Protein AF-A0A7S3J1J1-F1 (afdb_monomer)

Secondary structure (DSSP, 8-state):
-EE-TTS-EEE----S-SSS-EEEEEEEE-TT--EEEEEEE-STTSSSSS-EEEEEEE-TTT--EEEEEEEB-SSS-EEEEEEEE-TTSS-EEEEEEESSS--B-

Mean predicted aligned error: 4.57 Å

Solvent-accessible surface area (backbone atoms only — not comparable to full-atom values): 6095 Å² total; per-residue (Å²): 109,44,67,42,96,87,70,46,80,72,48,77,72,86,86,78,49,98,83,49,66,70,46,83,50,39,75,47,65,49,99,85,49,37,35,38,38,36,19,26,26,42,18,85,89,46,45,60,80,26,29,7,20,36,41,35,37,28,40,70,84,81,67,43,73,77,49,72,51,45,40,24,23,72,83,30,52,21,43,48,62,47,67,50,65,43,96,85,67,84,47,77,50,74,45,64,55,63,85,49,97,60,75,48,114

Radius of gyration: 14.32 Å; Cα contacts (8 Å, |Δi|>4): 245; chains: 1; bounding box: 39×32×31 Å

Foldseek 3Di:
DDADPVRHDPDDDDPAADDDDKFWADWDADPQGKIWGWIWYCHPPQDLNGIWIKIWIADRPPRDTPDMHTKADNPWHWGWHDWDADPVRPDIDTDTDIPDPDMDD

Structure (mmCIF, N/CA/C/O backbone):
data_AF-A0A7S3J1J1-F1
#
_entry.id   AF-A0A7S3J1J1-F1
#
loop_
_atom_site.group_PDB
_atom_site.id
_atom_site.type_symbol
_atom_site.label_atom_id
_atom_site.label_alt_id
_atom_site.label_comp_id
_atom_site.label_asym_id
_atom_site.label_entity_id
_atom_site.label_seq_id
_atom_site.pdbx_PDB_ins_code
_atom_site.Cartn_x
_atom_site.Cartn_y
_atom_site.Cartn_z
_atom_site.occupancy
_atom_site.B_iso_or_equiv
_atom_site.auth_seq_id
_atom_site.auth_comp_id
_atom_site.auth_asym_id
_atom_site.auth_atom_id
_atom_site.pdbx_PDB_model_num
ATOM 1 N N . LEU A 1 1 ? -8.674 8.525 2.008 1.00 81.88 1 LEU A N 1
ATOM 2 C CA . LEU A 1 1 ? -9.787 9.425 2.384 1.00 81.88 1 LEU A CA 1
ATOM 3 C C . LEU A 1 1 ? -10.819 8.589 3.124 1.00 81.88 1 LEU A C 1
ATOM 5 O O . LEU A 1 1 ? -11.153 7.530 2.611 1.00 81.88 1 LEU A O 1
ATOM 9 N N . VAL A 1 2 ? -11.280 9.022 4.295 1.00 83.81 2 VAL A N 1
ATOM 10 C CA . VAL A 1 2 ? -12.394 8.389 5.017 1.00 83.81 2 VAL A CA 1
ATOM 11 C C . VAL A 1 2 ? -13.514 9.414 5.120 1.00 83.81 2 VAL A C 1
ATOM 13 O O . VAL A 1 2 ? -13.303 10.509 5.641 1.00 83.81 2 VAL A O 1
ATOM 16 N N . ILE A 1 3 ? -14.682 9.054 4.596 1.00 88.00 3 ILE A N 1
ATOM 17 C CA . ILE A 1 3 ? -15.903 9.855 4.653 1.00 88.00 3 ILE A CA 1
ATOM 18 C C . ILE A 1 3 ? -16.883 9.122 5.566 1.00 88.00 3 ILE A C 1
ATOM 20 O O . ILE A 1 3 ? -17.130 7.930 5.376 1.00 88.00 3 ILE A O 1
ATOM 24 N N . SER A 1 4 ? -17.397 9.82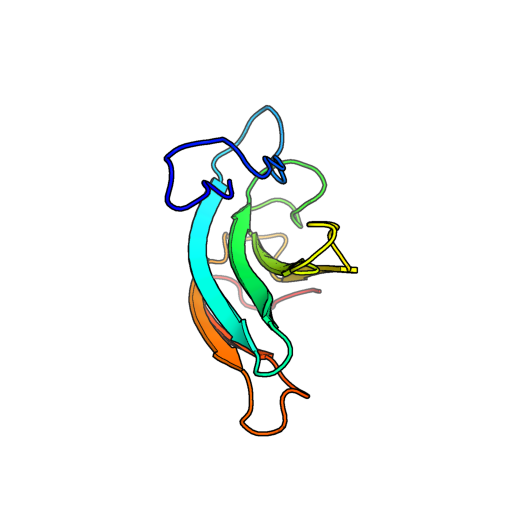4 6.570 1.00 88.44 4 SER A N 1
ATOM 25 C CA . SER A 1 4 ? -18.444 9.335 7.464 1.00 88.44 4 SER A CA 1
ATOM 26 C C . SER A 1 4 ? -19.740 9.089 6.687 1.00 88.44 4 SER A C 1
ATOM 28 O O . SER A 1 4 ? -19.966 9.669 5.626 1.00 88.44 4 SER A O 1
ATOM 30 N N . THR A 1 5 ? -20.641 8.260 7.214 1.00 93.25 5 THR A N 1
ATOM 31 C CA . THR A 1 5 ? -21.910 7.933 6.531 1.00 93.25 5 THR A CA 1
ATOM 32 C C . THR A 1 5 ? -22.857 9.126 6.379 1.00 93.25 5 THR A C 1
ATOM 34 O O . THR A 1 5 ? -23.789 9.062 5.585 1.00 93.25 5 THR A O 1
ATOM 37 N N . ASP A 1 6 ? -22.625 10.208 7.122 1.00 95.06 6 ASP A N 1
ATOM 38 C CA . ASP A 1 6 ? -23.321 11.492 6.981 1.00 95.06 6 ASP A CA 1
ATOM 39 C C . ASP A 1 6 ? -22.703 12.410 5.905 1.00 95.06 6 ASP A C 1
ATOM 41 O O . ASP A 1 6 ? -23.173 13.526 5.695 1.00 95.06 6 ASP A O 1
ATOM 45 N N . GLY A 1 7 ? -21.656 11.952 5.213 1.00 92.56 7 GLY A N 1
ATOM 46 C CA . GLY A 1 7 ? -20.949 12.704 4.178 1.00 92.56 7 GLY A CA 1
ATOM 47 C C . GLY A 1 7 ? -19.857 13.636 4.705 1.00 92.56 7 GLY A C 1
ATOM 48 O O . GLY A 1 7 ? -19.183 14.286 3.904 1.00 92.56 7 GLY A O 1
ATOM 49 N N . SER A 1 8 ? -19.640 13.706 6.021 1.00 94.12 8 SER A N 1
ATOM 50 C CA . SER A 1 8 ? -18.560 14.508 6.594 1.00 94.12 8 SER A CA 1
ATOM 51 C C . SER A 1 8 ? -17.188 13.858 6.383 1.00 94.12 8 SER A C 1
ATOM 53 O O . SER A 1 8 ? -17.033 12.635 6.359 1.00 94.12 8 SER A O 1
ATOM 55 N N . LEU A 1 9 ? -16.156 14.689 6.225 1.00 89.94 9 LEU A N 1
ATOM 56 C CA . LEU A 1 9 ? -14.775 14.224 6.157 1.00 89.94 9 LEU A CA 1
ATOM 57 C C . LEU A 1 9 ? -14.315 13.770 7.546 1.00 89.94 9 LEU A C 1
ATOM 59 O O . LEU A 1 9 ? -14.102 14.609 8.418 1.00 89.94 9 LEU A O 1
ATOM 63 N N . ALA A 1 10 ? -14.098 12.467 7.731 1.00 87.56 10 ALA A N 1
ATOM 64 C CA . ALA A 1 10 ? -13.497 11.951 8.960 1.00 87.56 10 ALA A CA 1
ATOM 65 C C . ALA A 1 10 ? -11.981 12.184 8.961 1.00 87.56 10 ALA A C 1
ATOM 67 O O . ALA A 1 10 ? -11.417 12.687 9.928 1.00 87.56 10 ALA A O 1
ATOM 68 N N . THR A 1 11 ? -11.310 11.828 7.862 1.00 86.06 11 THR A N 1
ATOM 69 C CA . THR A 1 11 ? -9.873 12.069 7.702 1.00 86.06 11 THR A CA 1
ATOM 70 C C . THR A 1 11 ? -9.433 12.013 6.243 1.00 86.06 11 THR A C 1
ATOM 72 O O . THR A 1 11 ? -10.015 11.319 5.401 1.00 86.06 11 THR A O 1
ATOM 75 N N . PHE A 1 12 ? -8.329 12.685 5.945 1.00 81.00 12 PHE A N 1
ATOM 76 C CA . PHE A 1 12 ? -7.589 12.515 4.708 1.00 81.00 12 PHE A CA 1
ATOM 77 C C . PHE A 1 12 ? -6.098 12.426 5.020 1.00 81.00 12 PHE A C 1
ATOM 79 O O . PHE A 1 12 ? -5.545 13.274 5.715 1.00 81.00 12 PHE A O 1
ATOM 86 N N . LYS A 1 13 ? -5.444 11.408 4.459 1.00 76.56 13 LYS A N 1
ATOM 87 C CA . LYS A 1 13 ? -3.992 11.294 4.449 1.00 76.56 13 LYS A CA 1
ATOM 88 C C . LYS A 1 13 ? -3.542 11.079 3.016 1.00 76.56 13 LYS A C 1
ATOM 90 O O . LYS A 1 13 ? -3.962 10.111 2.380 1.00 76.56 13 LYS A O 1
ATOM 95 N N . TYR A 1 14 ? -2.713 11.992 2.528 1.00 72.62 14 TYR A N 1
ATOM 96 C CA . TYR A 1 14 ? -1.986 11.802 1.286 1.00 72.62 14 TYR A CA 1
ATOM 97 C C . TYR A 1 14 ? -0.700 11.047 1.604 1.00 72.62 14 TYR A C 1
ATOM 99 O O . TYR A 1 14 ? 0.064 11.463 2.474 1.00 72.62 14 TYR A O 1
ATOM 107 N N . LEU A 1 15 ? -0.519 9.903 0.952 1.00 69.00 15 LEU A N 1
ATOM 108 C CA . LEU A 1 15 ? 0.650 9.041 1.125 1.00 69.00 15 LEU A CA 1
ATOM 109 C C . LEU A 1 15 ? 1.538 9.042 -0.125 1.00 69.00 15 LEU A C 1
ATOM 111 O O . LEU A 1 15 ? 2.566 8.392 -0.095 1.00 69.00 15 LEU A O 1
ATOM 115 N N . GLY A 1 16 ? 1.149 9.751 -1.192 1.00 67.06 16 GLY A N 1
ATOM 116 C CA . GLY A 1 16 ? 1.930 9.898 -2.422 1.00 67.06 16 GLY A CA 1
ATOM 117 C C . GLY A 1 16 ? 2.906 11.076 -2.374 1.00 67.06 16 GLY A C 1
ATOM 118 O O . GLY A 1 16 ? 2.991 11.809 -1.386 1.00 67.06 16 GLY A O 1
ATOM 119 N N . GLY A 1 17 ? 3.634 11.276 -3.469 1.00 66.38 17 GLY A N 1
ATOM 120 C CA . GLY A 1 17 ? 4.561 12.394 -3.664 1.00 66.38 17 GLY A CA 1
ATOM 121 C C . GLY A 1 17 ? 4.052 13.405 -4.690 1.00 66.38 17 GLY A C 1
ATOM 122 O O . GLY A 1 17 ? 2.954 13.284 -5.217 1.00 66.38 17 GLY A O 1
ATOM 123 N N . ALA A 1 18 ? 4.848 14.441 -4.956 1.00 62.06 18 ALA A N 1
ATOM 124 C CA . ALA A 1 18 ? 4.406 15.607 -5.727 1.00 62.06 18 ALA A CA 1
ATOM 125 C C . ALA A 1 18 ? 4.431 15.440 -7.261 1.00 62.06 18 ALA A C 1
ATOM 127 O O . ALA A 1 18 ? 4.003 16.359 -7.954 1.00 62.06 18 ALA A O 1
ATOM 128 N N . ALA A 1 19 ? 4.971 14.340 -7.804 1.00 57.97 19 ALA A N 1
ATOM 129 C CA . ALA A 1 19 ? 5.405 14.326 -9.207 1.00 57.97 19 ALA A CA 1
ATOM 130 C C . ALA A 1 19 ? 5.012 13.105 -10.052 1.00 57.97 19 ALA A C 1
ATOM 132 O O . ALA A 1 19 ? 5.135 13.194 -11.270 1.00 57.97 19 ALA A O 1
ATOM 133 N N . ASN A 1 20 ? 4.553 11.992 -9.471 1.00 69.38 20 ASN A N 1
ATOM 134 C CA . ASN A 1 20 ? 4.418 10.736 -10.218 1.00 69.38 20 ASN A CA 1
ATOM 135 C C . ASN A 1 20 ? 3.062 10.060 -9.969 1.00 69.38 20 ASN A C 1
ATOM 137 O O . ASN A 1 20 ? 2.294 10.514 -9.135 1.00 69.38 20 ASN A O 1
ATOM 141 N N . SER A 1 21 ? 2.738 9.016 -10.736 1.00 74.31 21 SER A N 1
ATOM 142 C CA . SER A 1 21 ? 1.444 8.333 -10.661 1.00 74.31 21 SER A CA 1
ATOM 143 C C . SER A 1 21 ? 1.357 7.390 -9.460 1.00 74.31 21 SER A C 1
ATOM 145 O O . SER A 1 21 ? 2.186 6.488 -9.298 1.00 74.31 21 SER A O 1
ATOM 147 N N . GLU A 1 22 ? 0.303 7.543 -8.669 1.00 76.06 22 GLU A N 1
ATOM 148 C CA . GLU A 1 22 ? -0.133 6.572 -7.674 1.00 76.06 22 GLU A CA 1
ATOM 149 C C . GLU A 1 22 ? -1.289 5.732 -8.227 1.00 76.06 22 GLU A C 1
ATOM 151 O O . GLU A 1 22 ? -2.206 6.234 -8.881 1.00 76.06 22 GLU A O 1
ATOM 156 N N . THR A 1 23 ? -1.268 4.436 -7.943 1.00 75.44 23 THR A N 1
ATOM 157 C CA . THR A 1 23 ? -2.359 3.519 -8.281 1.00 75.44 23 THR A CA 1
ATOM 158 C C . THR A 1 23 ? -2.928 2.936 -6.997 1.00 75.44 23 THR A C 1
ATOM 160 O O . THR A 1 23 ? -2.186 2.577 -6.085 1.00 75.44 23 THR A O 1
ATOM 163 N N . SER A 1 24 ? -4.254 2.863 -6.890 1.00 69.38 24 SER A N 1
ATOM 164 C CA . SER A 1 24 ? -4.916 2.148 -5.801 1.00 69.38 24 SER A CA 1
ATOM 165 C C . SER A 1 24 ? -5.419 0.811 -6.321 1.00 69.38 24 SER A C 1
ATOM 167 O O . SER A 1 24 ? -6.117 0.750 -7.333 1.00 69.38 24 SER A O 1
ATOM 169 N N . SER A 1 25 ? -5.064 -0.268 -5.633 1.00 75.94 25 SER A N 1
ATOM 170 C CA . SER A 1 25 ? -5.475 -1.610 -6.033 1.00 75.94 25 SER A CA 1
ATOM 171 C C . SER A 1 25 ? -6.526 -2.144 -5.074 1.00 75.94 25 SER A C 1
AT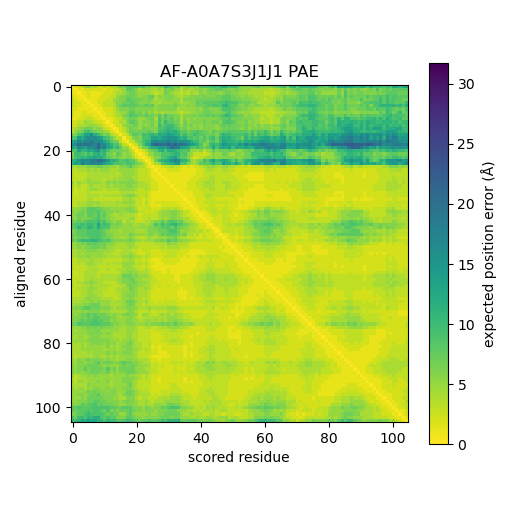OM 173 O O . SER A 1 25 ? -7.651 -2.382 -5.517 1.00 75.94 25 SER A O 1
ATOM 175 N N . ARG A 1 26 ? -6.258 -2.275 -3.766 1.00 91.56 26 ARG A N 1
ATOM 176 C CA . ARG A 1 26 ? -7.228 -2.876 -2.823 1.00 91.56 26 ARG A CA 1
ATOM 177 C C . ARG A 1 26 ? -7.120 -2.377 -1.388 1.00 91.56 26 ARG A C 1
ATOM 179 O O . ARG A 1 26 ? -6.084 -1.888 -0.951 1.00 91.56 26 ARG A O 1
ATOM 186 N N . ILE A 1 27 ? -8.209 -2.584 -0.645 1.00 92.38 27 ILE A N 1
ATOM 187 C CA . ILE A 1 27 ? -8.290 -2.403 0.805 1.00 92.38 27 ILE A CA 1
ATOM 188 C C . ILE A 1 27 ? -8.964 -3.619 1.458 1.00 92.38 27 ILE A C 1
ATOM 190 O O . ILE A 1 27 ? -9.924 -4.168 0.912 1.00 92.38 27 ILE A O 1
ATOM 194 N N . LYS A 1 28 ? -8.480 -4.030 2.632 1.00 95.50 28 LYS A N 1
ATOM 195 C CA . LYS A 1 28 ? -9.124 -4.991 3.540 1.00 95.50 28 LYS A CA 1
ATOM 196 C C . LYS A 1 28 ? -9.130 -4.441 4.960 1.00 95.50 28 LYS A C 1
ATOM 198 O O . LYS A 1 28 ? -8.329 -3.576 5.303 1.00 95.50 28 LYS A O 1
ATOM 203 N N . ILE A 1 29 ? -10.038 -4.963 5.772 1.00 95.38 29 ILE A N 1
ATOM 204 C CA . ILE A 1 29 ? -10.170 -4.624 7.185 1.00 95.38 29 ILE A CA 1
ATOM 205 C C . ILE A 1 29 ? -10.041 -5.931 7.970 1.00 95.38 29 ILE A C 1
ATOM 207 O O . ILE A 1 29 ? -10.702 -6.907 7.611 1.00 95.38 29 ILE A O 1
ATOM 211 N N . ASP A 1 30 ? -9.172 -5.975 8.980 1.00 96.25 30 ASP A N 1
ATOM 212 C CA . ASP A 1 30 ? -9.071 -7.144 9.866 1.00 96.25 30 ASP A CA 1
ATOM 213 C C . ASP A 1 30 ? -10.179 -7.165 10.934 1.00 96.25 30 ASP A C 1
ATOM 215 O O . ASP A 1 30 ? -10.972 -6.232 11.069 1.00 96.25 30 ASP A O 1
ATOM 219 N N . SER A 1 31 ? -10.248 -8.242 11.720 1.00 95.62 31 SER A N 1
ATOM 220 C CA . SER A 1 31 ? -11.247 -8.396 12.788 1.00 95.62 31 SER A CA 1
ATOM 221 C C . SER A 1 31 ? -11.125 -7.364 13.915 1.00 95.62 31 SER A C 1
ATOM 223 O O . SER A 1 31 ? -12.072 -7.185 14.677 1.00 95.62 31 SER A O 1
ATOM 225 N N . SER A 1 32 ? -9.974 -6.697 14.032 1.00 95.50 32 SER A N 1
ATOM 226 C CA . SER A 1 32 ? -9.720 -5.619 14.996 1.00 95.50 32 SER A CA 1
ATOM 227 C C . SER A 1 32 ? -10.019 -4.234 14.406 1.00 95.50 32 SER A C 1
ATOM 229 O O . SER A 1 32 ? -9.853 -3.221 15.084 1.00 95.50 32 SER A O 1
ATOM 231 N N . GLY A 1 33 ? -10.462 -4.176 13.147 1.00 94.38 33 GLY A N 1
ATOM 232 C CA . GLY A 1 33 ? -10.800 -2.954 12.431 1.00 94.38 33 GLY A CA 1
ATOM 233 C C . GLY A 1 33 ? -9.624 -2.302 11.707 1.00 94.38 33 GLY A C 1
ATOM 234 O O . GLY A 1 33 ? -9.837 -1.303 11.028 1.00 94.38 33 GLY A O 1
ATOM 235 N N . TYR A 1 34 ? -8.399 -2.822 11.798 1.00 95.00 34 TYR A N 1
ATOM 236 C CA . TYR A 1 34 ? -7.264 -2.216 11.102 1.00 95.00 34 TYR A CA 1
ATOM 237 C C . TYR A 1 34 ? -7.421 -2.299 9.596 1.00 95.00 34 TYR A C 1
ATOM 239 O O . TYR A 1 34 ? -7.794 -3.337 9.051 1.00 95.00 34 TYR A O 1
ATOM 247 N N . LEU A 1 35 ? -7.090 -1.198 8.925 1.00 93.94 35 LEU A N 1
ATOM 248 C CA . LEU A 1 35 ? -7.179 -1.099 7.481 1.00 93.94 35 LEU A CA 1
ATOM 249 C C . LEU A 1 35 ? -5.827 -1.465 6.879 1.00 93.94 35 LEU A C 1
ATOM 251 O O . LEU A 1 35 ? -4.805 -0.885 7.244 1.00 93.94 35 LEU A O 1
ATOM 255 N N . TYR A 1 36 ? -5.842 -2.384 5.924 1.00 94.25 36 TYR A N 1
ATOM 256 C CA . TYR A 1 36 ? -4.687 -2.775 5.131 1.00 94.25 36 TYR A CA 1
ATOM 257 C C . TYR A 1 36 ? -4.972 -2.390 3.697 1.00 94.25 36 TYR A C 1
ATOM 259 O O . TYR A 1 36 ? -5.978 -2.817 3.129 1.00 94.25 36 TYR A O 1
ATOM 267 N N . LEU A 1 37 ? -4.110 -1.571 3.115 1.00 92.19 37 LEU A N 1
ATOM 268 C CA . LEU A 1 37 ? -4.256 -1.148 1.733 1.00 92.19 37 LEU A CA 1
ATOM 269 C C . LEU A 1 37 ? -3.011 -1.481 0.934 1.00 92.19 37 LEU A C 1
ATOM 271 O O . LEU A 1 37 ? -1.890 -1.375 1.435 1.00 92.19 37 LEU A O 1
ATOM 275 N N . THR A 1 38 ? -3.242 -1.839 -0.321 1.00 92.94 38 THR A N 1
ATOM 276 C CA . THR A 1 38 ? -2.196 -1.958 -1.321 1.00 92.94 38 THR A CA 1
ATOM 277 C C . THR A 1 38 ? -2.491 -1.074 -2.527 1.00 92.94 38 THR A C 1
ATOM 279 O O . THR A 1 38 ? -3.640 -0.708 -2.805 1.00 92.94 38 THR A O 1
ATOM 282 N N . GLY A 1 39 ? -1.417 -0.672 -3.187 1.00 89.88 39 GLY A N 1
ATOM 283 C CA . GLY A 1 39 ? -1.384 0.237 -4.321 1.00 89.88 39 GLY A CA 1
ATOM 284 C C . GLY A 1 39 ? 0.008 0.229 -4.930 1.00 89.88 39 GLY A C 1
ATOM 285 O O . GLY A 1 39 ? 0.885 -0.470 -4.434 1.00 89.88 39 GLY A O 1
ATOM 286 N N . GLY A 1 40 ? 0.218 1.019 -5.970 1.00 88.25 40 GLY A N 1
ATOM 287 C CA . GLY A 1 40 ? 1.539 1.299 -6.517 1.00 88.25 40 GLY A CA 1
ATOM 288 C C . GLY A 1 40 ? 1.899 2.766 -6.324 1.00 88.25 40 GLY A C 1
ATOM 289 O O . GLY A 1 40 ? 1.030 3.632 -6.459 1.00 88.25 40 GLY A O 1
ATOM 290 N N . SER A 1 41 ? 3.164 3.063 -6.047 1.00 87.19 41 SER A N 1
ATOM 291 C CA . SER A 1 41 ? 3.673 4.435 -6.042 1.00 87.19 41 SER A CA 1
ATOM 292 C C . SER A 1 41 ? 4.941 4.544 -6.863 1.00 87.19 41 SER A C 1
ATOM 294 O O . SER A 1 41 ? 5.870 3.761 -6.697 1.00 87.19 41 SER A O 1
ATOM 296 N N . SER A 1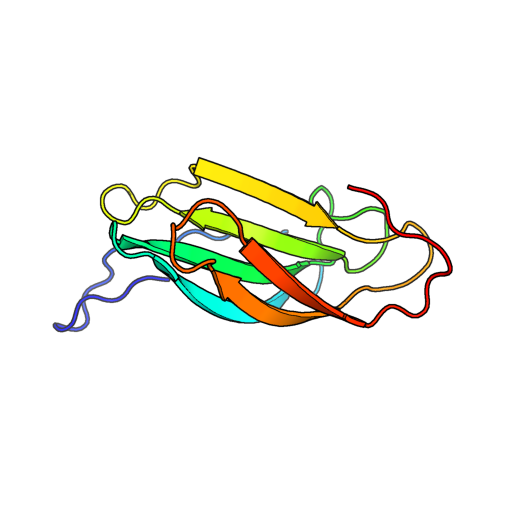 42 ? 4.986 5.551 -7.729 1.00 87.19 42 SER A N 1
ATOM 297 C CA . SER A 1 42 ? 6.205 5.950 -8.436 1.00 87.19 42 SER A CA 1
ATOM 298 C C . SER A 1 42 ? 6.849 7.196 -7.826 1.00 87.19 42 SER A C 1
ATOM 300 O O . SER A 1 42 ? 7.817 7.720 -8.372 1.00 87.19 42 SER A O 1
ATOM 302 N N . SER A 1 43 ? 6.335 7.716 -6.708 1.00 84.94 43 SER A N 1
ATOM 303 C CA . SER A 1 43 ? 6.814 8.964 -6.109 1.00 84.94 43 SER A CA 1
ATOM 304 C C . SER A 1 43 ? 8.064 8.761 -5.246 1.00 84.94 43 SER A C 1
ATOM 306 O O . SER A 1 43 ? 8.150 7.842 -4.436 1.00 84.94 43 SER A O 1
ATOM 308 N N . SER A 1 44 ? 9.037 9.667 -5.386 1.00 80.88 44 SER A N 1
ATOM 309 C CA . SER A 1 44 ? 10.335 9.598 -4.700 1.00 80.88 44 SER A CA 1
ATOM 310 C C . SER A 1 44 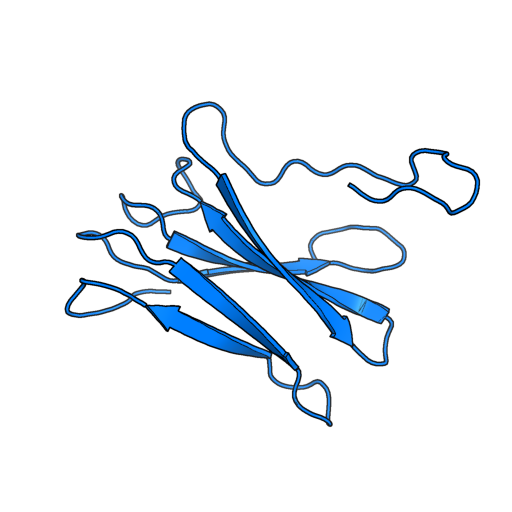? 10.207 9.338 -3.194 1.00 80.88 44 SER A C 1
ATOM 312 O O . SER A 1 44 ? 9.484 10.061 -2.506 1.00 80.88 44 SER A O 1
ATOM 314 N N . GLY A 1 45 ? 10.958 8.358 -2.684 1.00 81.50 45 GLY A N 1
ATOM 315 C CA . GLY A 1 45 ? 10.949 7.965 -1.268 1.00 81.50 45 GLY A CA 1
ATOM 316 C C . GLY A 1 45 ? 9.980 6.830 -0.923 1.00 81.50 45 GLY A C 1
ATOM 317 O O . GLY A 1 45 ? 9.955 6.395 0.223 1.00 81.50 45 GLY A O 1
ATOM 318 N N . LEU A 1 46 ? 9.212 6.344 -1.901 1.00 83.88 46 LEU A N 1
ATOM 319 C CA . LEU A 1 46 ? 8.287 5.210 -1.775 1.00 83.88 46 LEU A CA 1
ATOM 320 C C . LEU A 1 46 ? 8.546 4.147 -2.852 1.00 83.88 46 LEU A C 1
ATOM 322 O O . LEU A 1 46 ? 7.631 3.442 -3.265 1.00 83.88 46 LEU A O 1
ATOM 326 N N . THR A 1 47 ? 9.768 4.126 -3.381 1.00 87.75 47 THR A N 1
ATOM 327 C CA . THR A 1 47 ? 10.139 3.351 -4.563 1.00 87.75 47 THR A CA 1
ATOM 328 C C . THR A 1 47 ? 11.649 3.123 -4.624 1.00 87.75 47 THR A C 1
ATOM 330 O O . THR A 1 47 ? 12.431 3.933 -4.115 1.00 87.75 47 THR A O 1
ATOM 333 N N . HIS A 1 48 ? 12.050 2.058 -5.314 1.00 88.56 48 HIS A N 1
ATOM 334 C CA . HIS A 1 48 ? 13.426 1.704 -5.659 1.00 88.56 48 HIS A CA 1
ATOM 335 C C . HIS A 1 48 ? 13.911 2.288 -7.005 1.00 88.56 48 HIS A C 1
ATOM 337 O O . HIS A 1 48 ? 14.981 1.928 -7.494 1.00 88.56 48 HIS A O 1
ATOM 343 N N . GLY A 1 49 ? 13.157 3.208 -7.606 1.00 87.44 49 GLY A N 1
ATOM 344 C CA . GLY A 1 49 ? 13.447 3.880 -8.879 1.00 87.44 49 GLY A CA 1
ATOM 345 C C . GLY A 1 49 ? 12.306 3.796 -9.899 1.00 87.44 49 GLY A C 1
ATOM 346 O O . GLY A 1 49 ? 12.207 4.663 -10.766 1.00 87.44 49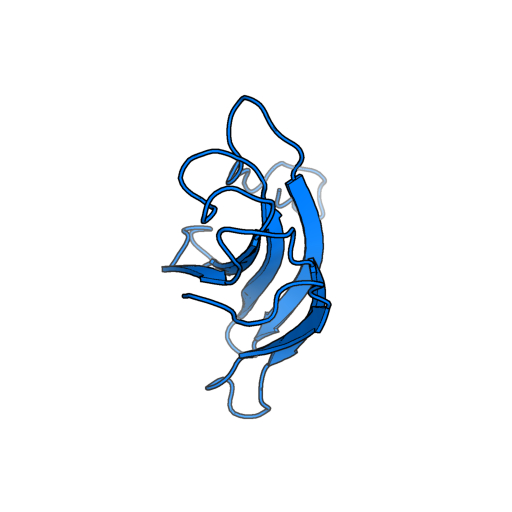 GLY A O 1
ATOM 347 N N . PHE A 1 50 ? 11.427 2.799 -9.774 1.00 89.50 50 PHE A N 1
ATOM 348 C CA . PHE A 1 50 ? 10.231 2.595 -10.603 1.00 89.50 50 PHE A CA 1
ATOM 349 C C . PHE A 1 50 ? 8.970 2.496 -9.736 1.00 89.50 50 PHE A C 1
ATOM 351 O O . PHE A 1 50 ? 9.060 2.670 -8.528 1.00 89.50 50 PHE A O 1
ATOM 358 N N . ALA A 1 51 ? 7.779 2.321 -10.321 1.00 90.19 51 ALA A N 1
ATOM 359 C CA . ALA A 1 51 ? 6.585 2.183 -9.491 1.00 90.19 51 ALA A CA 1
ATOM 360 C C . ALA A 1 51 ? 6.673 0.892 -8.671 1.00 90.19 51 ALA A C 1
ATOM 362 O O . ALA A 1 51 ? 6.801 -0.165 -9.269 1.00 90.19 51 ALA A O 1
ATOM 363 N N . ASP A 1 52 ? 6.565 0.982 -7.350 1.00 92.12 52 ASP A N 1
ATOM 364 C CA . ASP A 1 52 ? 6.647 -0.178 -6.463 1.00 92.12 52 ASP A CA 1
ATOM 365 C C . ASP A 1 52 ? 5.310 -0.437 -5.777 1.00 92.12 52 ASP A C 1
ATOM 367 O O . ASP A 1 52 ? 4.510 0.484 -5.563 1.00 92.12 52 ASP A O 1
ATOM 371 N N . ILE A 1 53 ? 5.093 -1.685 -5.365 1.00 92.81 53 ILE A N 1
ATOM 372 C CA . ILE A 1 53 ? 3.931 -2.080 -4.575 1.00 92.81 53 ILE A CA 1
ATOM 373 C C . ILE A 1 53 ? 4.055 -1.472 -3.184 1.00 92.81 53 ILE A C 1
ATOM 375 O O . ILE A 1 53 ? 5.025 -1.714 -2.481 1.00 92.81 53 ILE A O 1
ATOM 379 N N . LEU A 1 54 ? 3.027 -0.763 -2.736 1.00 91.12 54 LEU A N 1
ATOM 380 C CA . LEU A 1 54 ? 2.866 -0.332 -1.356 1.00 91.12 54 LEU A CA 1
ATOM 381 C C . LEU A 1 54 ? 1.974 -1.304 -0.591 1.00 91.12 54 LEU A C 1
ATOM 383 O O . LEU A 1 54 ? 0.947 -1.760 -1.101 1.00 91.12 54 LEU A O 1
ATOM 387 N N . LEU A 1 55 ? 2.321 -1.549 0.669 1.00 92.12 55 LEU A N 1
ATOM 388 C CA . LEU A 1 55 ? 1.442 -2.145 1.667 1.00 92.12 55 LEU A CA 1
ATOM 389 C C . LEU A 1 55 ? 1.477 -1.296 2.928 1.00 92.12 55 LEU A C 1
ATOM 391 O O . LEU A 1 55 ? 2.541 -1.029 3.481 1.00 92.12 55 LEU A O 1
ATOM 395 N N . MET A 1 56 ? 0.308 -0.891 3.407 1.00 91.94 56 MET A N 1
ATOM 396 C CA . MET A 1 56 ? 0.192 -0.033 4.580 1.00 91.94 56 MET A CA 1
ATOM 397 C C . MET A 1 56 ? -0.870 -0.549 5.534 1.00 91.94 56 MET A C 1
ATOM 399 O O . MET A 1 56 ? -1.955 -0.930 5.094 1.00 91.94 56 MET A O 1
ATOM 403 N N . LYS A 1 57 ? -0.571 -0.484 6.834 1.00 93.75 57 LYS A N 1
ATOM 404 C CA . LYS A 1 57 ? -1.522 -0.714 7.922 1.00 93.75 57 LYS A CA 1
ATOM 405 C C . LYS A 1 57 ? -1.880 0.604 8.593 1.00 93.75 57 LYS A C 1
ATOM 407 O O . LYS A 1 57 ? -1.005 1.358 9.021 1.00 93.75 57 LYS A O 1
ATOM 412 N N . VAL A 1 58 ? -3.173 0.872 8.718 1.00 93.31 58 VAL A N 1
ATOM 413 C CA . VAL A 1 58 ? -3.711 2.117 9.267 1.00 93.31 58 VAL A CA 1
ATOM 414 C C . VAL A 1 58 ? -4.616 1.814 10.451 1.00 93.31 58 VAL A C 1
ATOM 416 O O . VAL A 1 58 ? -5.498 0.957 10.378 1.00 93.31 58 VAL A O 1
ATOM 419 N N . ASN A 1 59 ? -4.395 2.541 11.543 1.00 93.88 59 ASN A N 1
ATOM 420 C CA . ASN A 1 59 ? -5.207 2.451 12.746 1.00 93.88 59 ASN A CA 1
ATOM 421 C C . ASN A 1 59 ? -6.630 2.976 12.480 1.00 93.88 59 ASN A C 1
ATOM 423 O O . ASN A 1 59 ? -6.765 4.093 11.980 1.00 93.88 59 ASN A O 1
ATOM 427 N N . PRO A 1 60 ? -7.693 2.225 12.818 1.00 91.06 60 PRO A N 1
ATOM 428 C CA . PRO A 1 60 ? -9.062 2.616 12.476 1.00 91.06 60 PRO A CA 1
ATOM 429 C C . PRO A 1 60 ? -9.591 3.797 13.279 1.00 91.06 60 PRO A C 1
ATOM 431 O O . PRO A 1 60 ? -10.535 4.452 12.850 1.00 91.06 60 PRO A O 1
ATOM 434 N N . THR A 1 61 ? -9.005 4.057 14.446 1.00 91.00 61 THR A N 1
ATOM 435 C CA . THR A 1 61 ? -9.482 5.085 15.370 1.00 91.00 61 THR A CA 1
ATOM 436 C C . THR A 1 61 ? -8.740 6.392 15.150 1.00 91.00 61 THR A C 1
ATOM 438 O O . THR A 1 61 ? -9.347 7.455 15.067 1.00 91.00 61 THR A O 1
ATOM 441 N N . THR A 1 62 ? -7.410 6.325 15.067 1.00 92.19 62 THR A N 1
ATOM 442 C CA . THR A 1 62 ? -6.567 7.521 14.920 1.00 92.19 62 THR A CA 1
ATOM 443 C C . THR A 1 62 ? -6.291 7.873 13.465 1.00 92.19 62 THR A C 1
ATOM 445 O O . THR A 1 62 ? -5.814 8.971 13.184 1.00 92.19 62 THR A O 1
ATOM 448 N N . TYR A 1 63 ? -6.537 6.939 12.543 1.00 88.44 63 TYR A N 1
ATOM 449 C CA . TYR A 1 63 ? -6.156 7.032 11.134 1.00 88.44 63 TYR A CA 1
ATOM 450 C C . TYR A 1 63 ? -4.652 7.231 10.897 1.00 88.44 63 TYR A C 1
ATOM 452 O O . TYR A 1 63 ? -4.219 7.615 9.805 1.00 88.44 63 TYR A O 1
ATOM 460 N N . ALA A 1 64 ? -3.831 6.961 11.914 1.00 90.38 64 ALA A N 1
ATOM 461 C CA . ALA A 1 64 ? -2.386 6.979 11.792 1.00 90.38 64 ALA A CA 1
ATOM 462 C C . ALA A 1 64 ? -1.899 5.753 11.005 1.00 90.38 64 ALA A C 1
ATOM 464 O O . ALA A 1 64 ? -2.464 4.664 11.107 1.00 90.38 64 ALA A O 1
ATOM 465 N N . LEU A 1 65 ? -0.821 5.939 10.238 1.00 89.62 65 LEU A N 1
ATOM 466 C CA . LEU A 1 65 ? -0.092 4.825 9.630 1.00 89.62 65 LEU A CA 1
ATOM 467 C C . LEU A 1 65 ? 0.666 4.123 10.760 1.00 89.62 65 LEU A C 1
ATOM 469 O O . LEU A 1 65 ? 1.506 4.765 11.385 1.00 89.62 65 LEU A O 1
ATOM 473 N N . GLU A 1 66 ? 0.358 2.856 11.029 1.00 93.50 66 GLU A N 1
ATOM 474 C CA . GLU A 1 66 ? 1.111 2.067 12.012 1.00 93.50 66 GLU A CA 1
ATOM 475 C C . GLU A 1 66 ? 2.432 1.597 11.421 1.00 93.50 66 GLU A C 1
ATOM 477 O O . GLU A 1 66 ? 3.479 1.712 12.050 1.00 93.50 66 GLU A O 1
ATOM 482 N N . TRP A 1 67 ? 2.378 1.110 10.184 1.00 92.81 67 TRP A N 1
ATOM 483 C CA . TRP A 1 67 ? 3.550 0.779 9.395 1.00 92.81 67 TRP A CA 1
ATOM 484 C C . TRP A 1 67 ? 3.201 0.778 7.909 1.00 92.81 67 TRP A C 1
ATOM 486 O O . TRP A 1 67 ? 2.041 0.620 7.517 1.00 92.81 67 TRP A O 1
ATOM 496 N N . GLY A 1 68 ? 4.227 0.956 7.085 1.00 89.94 68 GLY A N 1
ATOM 497 C CA . GLY A 1 68 ? 4.150 0.821 5.640 1.00 89.94 68 GLY A CA 1
ATOM 498 C C . GLY A 1 68 ? 5.441 0.217 5.112 1.00 89.94 68 GLY A C 1
ATOM 499 O O . GLY A 1 68 ? 6.515 0.501 5.640 1.00 89.94 68 GLY A O 1
ATOM 500 N N . VAL A 1 69 ? 5.317 -0.616 4.090 1.00 90.25 69 VAL A N 1
ATOM 501 C CA . VAL A 1 69 ? 6.437 -1.191 3.344 1.00 90.25 69 VAL A CA 1
ATOM 502 C C . VAL A 1 69 ? 6.199 -0.975 1.856 1.00 90.25 69 VAL A C 1
ATOM 504 O O . VAL A 1 69 ? 5.049 -0.835 1.422 1.00 90.25 69 VAL A O 1
ATOM 507 N N . TYR A 1 70 ? 7.280 -0.947 1.089 1.00 90.25 70 TYR A N 1
ATOM 508 C CA . TYR A 1 70 ? 7.232 -0.938 -0.364 1.00 90.25 70 TYR A CA 1
ATOM 509 C C . TYR A 1 70 ? 8.061 -2.100 -0.897 1.00 90.25 70 TYR A C 1
ATOM 511 O O . TYR A 1 70 ? 9.116 -2.413 -0.360 1.00 90.25 70 TYR A O 1
ATOM 519 N N . VAL A 1 71 ? 7.537 -2.783 -1.907 1.00 92.38 71 VAL A N 1
ATOM 520 C CA . VAL A 1 71 ? 8.136 -3.979 -2.490 1.00 92.38 71 VAL A CA 1
ATOM 521 C C . VAL A 1 71 ? 8.218 -3.768 -3.984 1.00 92.38 71 VAL A C 1
ATOM 523 O O . VAL A 1 71 ? 7.199 -3.532 -4.634 1.00 92.38 71 VAL A O 1
ATOM 526 N N . GLY A 1 72 ? 9.418 -3.864 -4.532 1.00 93.69 72 GLY A N 1
ATOM 527 C CA . GLY A 1 72 ? 9.595 -3.631 -5.954 1.00 93.69 72 GLY A CA 1
ATOM 528 C C . GLY A 1 72 ? 11.014 -3.849 -6.425 1.00 93.69 72 GLY A C 1
ATOM 529 O O . GLY A 1 72 ? 11.734 -4.681 -5.875 1.00 93.69 72 GLY A O 1
ATOM 530 N N . SER A 1 73 ? 11.419 -3.124 -7.459 1.00 93.12 73 SER A N 1
ATOM 531 C CA . SER A 1 73 ? 12.725 -3.295 -8.078 1.00 93.12 73 SER A CA 1
ATOM 532 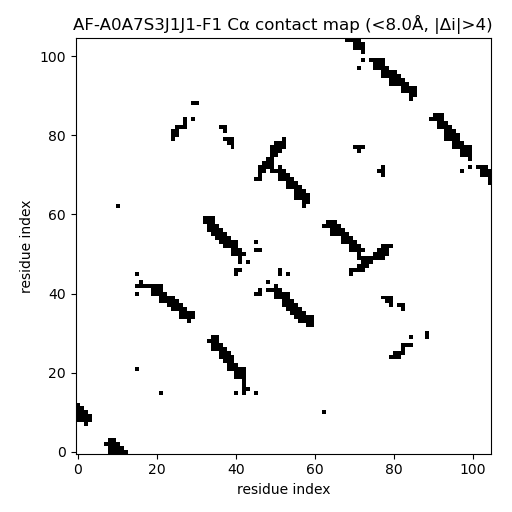C C . SER A 1 73 ? 13.320 -1.978 -8.564 1.00 93.12 73 SER A C 1
ATOM 534 O O . SER A 1 73 ? 12.634 -1.014 -8.895 1.00 93.12 73 SER A O 1
ATOM 536 N N . SER A 1 74 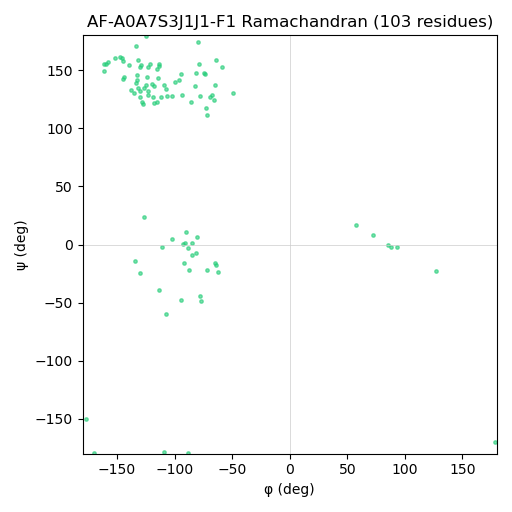? 14.642 -1.956 -8.720 1.00 92.38 74 SER A N 1
ATOM 537 C CA . SER A 1 74 ? 15.341 -0.817 -9.322 1.00 92.38 74 SER A CA 1
ATOM 538 C C . SER A 1 74 ? 15.308 -0.801 -10.853 1.00 92.38 74 SER A C 1
ATOM 540 O O . SER A 1 74 ? 15.986 0.022 -11.469 1.00 92.38 74 SER A O 1
ATOM 542 N N . SER A 1 75 ? 14.560 -1.710 -11.492 1.00 93.00 75 SER A N 1
ATOM 543 C CA . SER A 1 75 ? 14.654 -1.940 -12.943 1.00 93.00 75 SER A CA 1
ATOM 544 C C . SER A 1 75 ? 13.326 -1.932 -13.699 1.00 93.00 75 SER A C 1
ATOM 546 O O . SER A 1 75 ? 13.330 -1.680 -14.909 1.00 93.00 75 SER A O 1
ATOM 548 N N . LYS A 1 76 ? 12.207 -2.225 -13.028 1.00 93.69 76 LYS A N 1
ATOM 549 C CA . LYS A 1 76 ? 10.858 -2.324 -13.603 1.00 93.69 76 LYS A CA 1
ATOM 550 C C . LYS A 1 76 ? 9.818 -1.884 -12.585 1.00 93.69 76 LYS A C 1
ATOM 552 O O . LYS A 1 76 ? 10.114 -1.822 -11.403 1.00 93.69 76 LYS A O 1
ATOM 557 N N . SER A 1 77 ? 8.627 -1.566 -13.086 1.00 92.00 77 SER A N 1
ATOM 558 C CA . SER A 1 77 ? 7.474 -1.280 -12.236 1.00 92.00 77 SER A CA 1
ATOM 559 C C . SER A 1 77 ? 6.806 -2.571 -11.769 1.00 92.00 77 SER A C 1
ATOM 561 O O . SER A 1 77 ? 6.761 -3.554 -12.510 1.00 92.00 77 SER A O 1
ATOM 563 N N . ASP A 1 78 ? 6.256 -2.515 -10.569 1.00 93.12 78 ASP A N 1
ATOM 564 C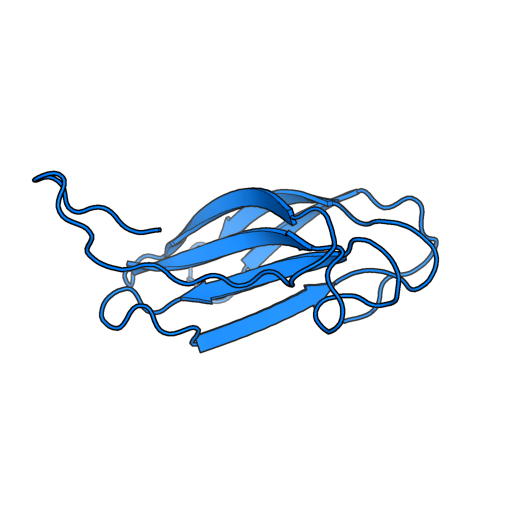 CA . ASP A 1 78 ? 5.672 -3.608 -9.819 1.00 93.12 78 ASP A CA 1
ATOM 565 C C . ASP A 1 78 ? 4.254 -3.223 -9.396 1.00 93.12 78 ASP A C 1
ATOM 567 O O . ASP A 1 78 ? 3.997 -2.113 -8.920 1.00 93.12 78 ASP A O 1
ATOM 571 N N . TYR A 1 79 ? 3.312 -4.146 -9.578 1.00 92.00 79 TYR A N 1
ATOM 572 C CA . TYR A 1 79 ? 1.892 -3.862 -9.393 1.00 92.00 79 TYR A CA 1
ATOM 573 C C . TYR A 1 79 ? 1.229 -4.934 -8.545 1.00 92.00 79 TYR A C 1
ATOM 575 O O . TYR A 1 79 ? 1.402 -6.126 -8.789 1.00 92.00 79 TYR A O 1
ATOM 583 N N . SER A 1 80 ? 0.423 -4.510 -7.574 1.00 93.25 80 SER A N 1
ATOM 584 C CA . SER A 1 80 ? -0.452 -5.401 -6.818 1.00 93.25 80 SER A CA 1
ATOM 585 C C . SER A 1 80 ? -1.848 -5.450 -7.424 1.00 93.25 80 SER A C 1
ATOM 587 O O . SER A 1 80 ? -2.368 -4.451 -7.921 1.00 93.25 80 SER A O 1
ATOM 589 N N . GLU A 1 81 ? -2.485 -6.614 -7.333 1.00 92.44 81 GLU A N 1
ATOM 590 C CA . GLU A 1 81 ? -3.853 -6.829 -7.809 1.00 92.44 81 GLU A CA 1
ATOM 591 C C . GLU A 1 81 ? -4.835 -7.118 -6.678 1.00 92.44 81 GLU A C 1
ATOM 593 O O . GLU A 1 81 ? -5.972 -6.633 -6.706 1.00 92.44 81 GLU A O 1
ATOM 598 N N . ASP A 1 82 ? -4.407 -7.895 -5.679 1.00 93.62 82 ASP A N 1
ATOM 599 C CA . ASP A 1 82 ? -5.240 -8.222 -4.530 1.00 93.62 82 ASP A CA 1
ATOM 600 C C . ASP A 1 82 ? -4.454 -8.362 -3.229 1.00 93.62 82 ASP A C 1
ATOM 602 O O . ASP A 1 82 ? -3.234 -8.541 -3.218 1.00 93.62 82 ASP A O 1
ATOM 606 N N . LEU A 1 83 ? -5.193 -8.259 -2.128 1.00 95.62 83 LEU A N 1
ATOM 607 C CA . LEU A 1 83 ? -4.701 -8.389 -0.771 1.00 95.62 83 LEU A CA 1
ATOM 608 C C . LEU A 1 83 ? -5.686 -9.208 0.057 1.00 95.62 83 LEU A C 1
ATOM 610 O O . LEU A 1 83 ? -6.886 -8.929 0.075 1.00 95.62 83 LEU A O 1
ATOM 614 N N . VAL A 1 84 ? -5.169 -10.175 0.809 1.00 96.25 84 VAL A N 1
ATOM 615 C CA . VAL A 1 84 ? -5.932 -10.924 1.811 1.00 96.25 84 VAL A CA 1
ATOM 616 C C . VAL A 1 84 ? -5.185 -10.958 3.135 1.00 96.25 84 VAL A C 1
ATOM 618 O O . VAL A 1 84 ? -3.960 -10.875 3.186 1.00 96.25 84 VAL A O 1
ATOM 621 N N . ILE A 1 85 ? -5.944 -11.076 4.216 1.00 97.44 85 ILE A N 1
ATOM 622 C CA . ILE A 1 85 ? -5.427 -11.184 5.578 1.00 97.44 85 ILE A CA 1
ATOM 623 C C . ILE A 1 85 ? -5.687 -12.621 6.028 1.00 97.44 85 ILE A C 1
ATOM 625 O O . ILE A 1 85 ? -6.754 -13.170 5.736 1.00 97.44 85 ILE A O 1
ATOM 629 N N . SER A 1 86 ? -4.714 -13.252 6.683 1.00 96.94 86 SER A N 1
ATOM 630 C CA . SER A 1 86 ? -4.890 -14.589 7.252 1.00 96.94 86 SER A CA 1
ATOM 631 C C . SER A 1 86 ? -6.037 -14.609 8.268 1.00 96.94 86 SER A C 1
ATOM 633 O O . SER A 1 86 ? -6.345 -13.602 8.902 1.00 96.94 86 SER A O 1
ATOM 635 N N . GLY A 1 87 ? -6.678 -15.769 8.446 1.00 95.38 87 GLY A N 1
ATOM 636 C 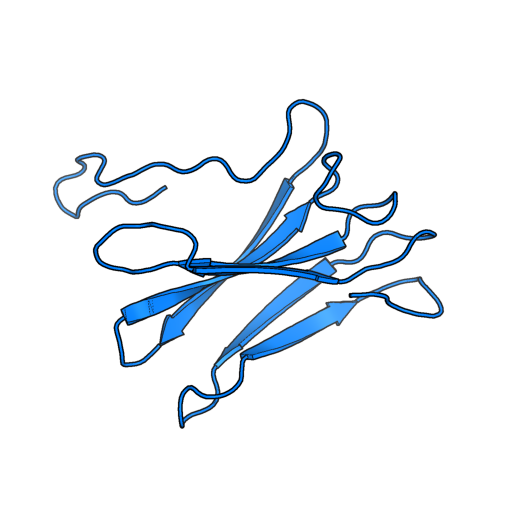CA . GLY A 1 87 ? -7.822 -15.894 9.360 1.00 95.38 87 GLY A CA 1
ATOM 637 C C . GLY A 1 87 ? -7.492 -15.595 10.830 1.00 95.38 87 GLY A C 1
ATOM 638 O O . GLY A 1 87 ? -8.376 -15.207 11.584 1.00 95.38 87 GLY A O 1
ATOM 639 N N . ASP A 1 88 ? -6.227 -15.743 11.224 1.00 95.00 88 ASP A N 1
ATOM 640 C CA . ASP A 1 88 ? -5.699 -15.385 12.546 1.00 95.00 88 ASP A CA 1
ATOM 641 C C . ASP A 1 88 ? -5.211 -13.922 12.639 1.00 95.00 88 ASP A C 1
ATOM 643 O O . ASP A 1 88 ? -4.785 -13.484 13.705 1.00 95.00 88 ASP A O 1
ATOM 647 N N . GLY A 1 89 ? -5.253 -13.162 11.538 1.00 93.62 89 GLY A N 1
ATOM 648 C CA . GLY A 1 89 ? -4.844 -11.758 11.476 1.00 93.62 89 GLY A CA 1
ATOM 649 C C . GLY A 1 89 ? -3.334 -11.506 11.560 1.00 93.62 89 GLY A C 1
ATOM 650 O O . GLY A 1 89 ? -2.927 -10.354 11.696 1.00 93.62 89 GLY A O 1
ATOM 651 N N . THR A 1 90 ? -2.493 -12.544 11.506 1.00 95.06 90 THR A N 1
ATOM 652 C CA . THR A 1 90 ? -1.035 -12.411 11.696 1.00 95.06 90 THR A CA 1
ATOM 653 C C . THR A 1 90 ? -0.270 -12.092 10.415 1.00 95.06 90 THR A C 1
ATOM 655 O O . THR A 1 90 ? 0.845 -11.577 10.479 1.00 95.06 90 THR A O 1
ATOM 658 N N . SER A 1 91 ? -0.853 -12.393 9.253 1.00 95.69 91 SER A N 1
ATOM 659 C CA . SER A 1 91 ? -0.190 -12.304 7.954 1.00 95.69 91 SER A CA 1
ATOM 660 C C . SER A 1 91 ? -1.057 -11.586 6.928 1.00 95.69 91 SER A C 1
ATOM 662 O O . SER A 1 91 ? -2.281 -11.721 6.905 1.00 95.69 91 SER A O 1
ATOM 664 N N . VAL A 1 92 ? -0.398 -10.854 6.034 1.00 95.75 92 VAL A N 1
ATOM 665 C CA . VAL A 1 92 ? -1.018 -10.220 4.870 1.00 95.75 92 VAL A CA 1
ATOM 666 C C . VAL A 1 92 ? -0.374 -10.811 3.625 1.00 95.75 92 VAL A C 1
ATOM 668 O O . VAL A 1 92 ? 0.848 -10.803 3.498 1.00 95.75 92 VAL A O 1
ATOM 671 N N . TYR A 1 93 ? -1.192 -11.319 2.710 1.00 94.94 93 TYR A N 1
ATOM 672 C CA . TYR A 1 93 ? -0.745 -11.847 1.427 1.00 94.94 93 TYR A CA 1
ATOM 673 C C . TYR A 1 93 ? -1.149 -10.884 0.327 1.00 94.94 93 TYR A C 1
ATOM 675 O O . TYR A 1 93 ? -2.296 -10.435 0.281 1.00 94.94 93 TYR A O 1
ATOM 683 N N . ILE A 1 94 ? -0.209 -10.596 -0.565 1.00 93.62 94 ILE A N 1
ATOM 684 C CA . ILE A 1 94 ? -0.427 -9.769 -1.746 1.00 93.62 94 ILE A CA 1
ATOM 685 C C . ILE A 1 94 ? -0.121 -10.613 -2.969 1.00 93.62 94 ILE A C 1
ATOM 687 O O . ILE A 1 94 ? 0.863 -11.354 -2.990 1.00 93.62 94 ILE A O 1
ATOM 691 N N . ILE A 1 95 ? -0.964 -10.478 -3.984 1.00 93.75 95 ILE A N 1
ATOM 692 C CA . ILE A 1 95 ? -0.691 -10.984 -5.325 1.00 93.75 95 ILE A CA 1
ATOM 693 C C . ILE A 1 95 ? -0.537 -9.813 -6.287 1.00 93.75 95 ILE A C 1
ATOM 695 O O . ILE A 1 95 ? -1.087 -8.731 -6.067 1.00 93.75 95 ILE A O 1
ATOM 699 N N . GLY A 1 96 ? 0.219 -10.035 -7.351 1.00 92.56 96 GLY A N 1
ATOM 700 C CA . GLY A 1 96 ? 0.597 -8.998 -8.291 1.00 92.56 96 GLY A CA 1
ATOM 701 C C . GLY A 1 96 ? 1.499 -9.541 -9.385 1.00 92.56 96 GLY A C 1
ATOM 702 O O . GLY A 1 96 ? 1.689 -10.756 -9.497 1.00 92.56 96 GLY A O 1
ATOM 703 N N . TYR A 1 97 ? 2.073 -8.638 -10.167 1.00 92.31 97 TYR A N 1
ATOM 704 C CA . TYR A 1 97 ? 3.020 -8.982 -11.218 1.00 92.31 97 TYR A CA 1
ATOM 705 C C . TYR A 1 97 ? 4.183 -7.994 -11.274 1.00 92.31 97 TYR A C 1
ATOM 707 O O . TYR A 1 97 ? 4.077 -6.833 -10.872 1.00 92.31 97 TYR A O 1
ATOM 715 N N . THR A 1 98 ? 5.298 -8.502 -11.788 1.00 93.12 98 THR A N 1
ATOM 716 C CA . THR A 1 98 ? 6.529 -7.767 -12.049 1.00 93.12 98 THR A CA 1
ATOM 717 C C . THR A 1 98 ? 7.177 -8.312 -13.315 1.00 93.12 98 THR A C 1
ATOM 719 O O . THR A 1 98 ? 7.168 -9.522 -13.545 1.00 93.12 98 THR A O 1
ATOM 722 N N . ASP A 1 99 ? 7.761 -7.419 -14.112 1.00 91.19 99 ASP A N 1
ATOM 723 C CA . ASP A 1 99 ? 8.657 -7.791 -15.213 1.00 91.19 99 ASP A CA 1
ATOM 724 C C . ASP A 1 99 ? 10.132 -7.853 -14.759 1.00 91.19 99 ASP A C 1
ATOM 726 O O . ASP A 1 99 ? 11.035 -8.076 -15.572 1.00 91.19 99 ASP A O 1
ATOM 730 N N . ALA A 1 100 ? 10.410 -7.602 -13.475 1.00 93.06 100 ALA A N 1
ATOM 731 C CA . ALA A 1 100 ? 11.746 -7.689 -12.902 1.00 93.06 100 ALA A CA 1
ATOM 732 C C . ALA A 1 100 ? 12.144 -9.143 -12.624 1.00 93.06 100 ALA A C 1
ATOM 734 O O . ALA A 1 100 ? 11.322 -10.019 -12.366 1.00 93.06 100 ALA A O 1
ATOM 735 N N . THR A 1 101 ? 13.450 -9.399 -12.598 1.00 93.69 101 THR A N 1
ATOM 736 C CA . THR A 1 101 ? 13.996 -10.719 -12.244 1.00 93.69 101 THR A CA 1
ATOM 737 C C . THR A 1 101 ? 14.158 -10.924 -10.736 1.00 93.69 101 THR A C 1
ATOM 739 O O . THR A 1 101 ? 14.498 -12.022 -10.303 1.00 93.69 101 THR A O 1
ATOM 742 N N . SER A 1 102 ? 13.974 -9.874 -9.933 1.00 91.50 102 SER A N 1
ATOM 743 C CA . SER A 1 102 ? 14.127 -9.896 -8.475 1.00 91.50 102 SER A CA 1
ATOM 744 C C . SER A 1 102 ? 13.415 -8.712 -7.828 1.00 91.50 102 SER A C 1
ATOM 746 O O . SER A 1 102 ? 13.403 -7.628 -8.413 1.00 91.50 102 SER A O 1
ATOM 748 N N . LEU A 1 103 ? 12.924 -8.908 -6.601 1.00 91.38 103 LEU A N 1
ATOM 749 C CA . LEU A 1 103 ? 12.291 -7.871 -5.783 1.00 91.38 103 LEU A CA 1
ATOM 750 C C . LEU A 1 103 ? 13.103 -7.567 -4.517 1.00 91.38 103 LEU A C 1
ATOM 752 O O . LEU A 1 103 ? 13.771 -8.449 -3.970 1.00 91.38 103 LEU A O 1
ATOM 756 N N . THR A 1 104 ? 13.003 -6.329 -4.045 1.00 90.12 104 THR A N 1
ATOM 757 C CA . THR A 1 104 ? 13.559 -5.809 -2.792 1.00 90.12 104 THR A CA 1
ATOM 758 C C . THR A 1 104 ? 12.451 -5.245 -1.903 1.00 90.12 104 THR A C 1
ATOM 760 O O . THR A 1 104 ? 11.385 -4.870 -2.396 1.00 90.12 104 THR A O 1
ATOM 763 N N . PHE A 1 105 ? 12.717 -5.223 -0.594 1.00 86.25 105 PHE A N 1
ATOM 764 C CA . PHE A 1 105 ? 11.850 -4.707 0.469 1.00 86.25 105 PHE A CA 1
ATOM 765 C C . PHE A 1 105 ? 12.509 -3.511 1.156 1.00 86.25 105 PHE A C 1
ATOM 767 O O . PHE A 1 105 ? 13.760 -3.535 1.257 1.00 86.25 105 PHE A O 1
#

pLDDT: mean 88.91, std 8.06, range [57.97, 97.44]

Sequence (105 aa):
LVISTDGSLATFKYLGGAANSETSSRIKIDSSGYLYLTGGSSSSGLTHGFADILLMKVNPTTYALEWGVYVGSSSKSDYSEDLVISGDGTSVYIIGYTDATSLTF

Nearest PDB structures (foldseek):
  7cqy-assembly2_D  TM=7.355E-01  e=9.621E+00  Acidithiobacillus ferrooxidans
  1tuh-assembly1_A-2  TM=5.373E-01  e=5.319E+00  uncultured bacterium

Organism: NCBI:txid151035